Protein AF-A0A0Q7BES5-F1 (afdb_monomer_lite)

Secondary structure (DSSP, 8-state):
--HHHHHHHHHHHHHHHHHHHHHHHT---HHHHHHHHHHSTTSHHHHHHHHHHHHHHHHHHHHHHHHHHHHHHHHHHHHHHHHHHHHHHHHHHS------

Sequence (100 aa):
MTLEMLRGDVDAAAQKIGAAADGIGATEPGPHLAGVHGALPDSQSAGAAQSLTESWGTAVSDLTRDLGALRDQMIAAANHLEAEDEVVHTAFRRPMVGAQ

Structure (mmCIF, N/CA/C/O backbone):
data_AF-A0A0Q7BES5-F1
#
_entry.id   AF-A0A0Q7BES5-F1
#
loop_
_atom_site.group_PDB
_atom_site.id
_atom_site.type_symbol
_atom_site.label_atom_id
_atom_site.label_alt_id
_atom_site.label_comp_id
_atom_site.label_asym_id
_atom_site.label_entity_id
_atom_site.label_seq_id
_atom_site.pdbx_PDB_ins_code
_atom_site.Cartn_x
_atom_site.Cartn_y
_atom_site.Cartn_z
_atom_site.occupancy
_atom_site.B_iso_or_equiv
_atom_site.auth_seq_id
_atom_site.auth_comp_id
_atom_site.auth_asym_id
_atom_site.auth_atom_id
_atom_site.pdbx_PDB_model_num
ATOM 1 N N . MET A 1 1 ? 17.088 14.322 -18.971 1.00 56.91 1 MET A N 1
ATOM 2 C CA . MET A 1 1 ? 16.736 13.258 -18.013 1.00 56.91 1 MET A CA 1
ATOM 3 C C . MET A 1 1 ? 17.118 11.944 -18.664 1.00 56.91 1 MET A C 1
ATOM 5 O O . MET A 1 1 ? 16.698 11.730 -19.794 1.00 56.91 1 MET A O 1
ATOM 9 N N . THR A 1 2 ? 18.010 11.169 -18.049 1.00 74.69 2 THR A N 1
ATOM 10 C CA . THR A 1 2 ? 18.498 9.888 -18.597 1.00 74.69 2 THR A CA 1
ATOM 11 C C . THR A 1 2 ? 17.660 8.721 -18.062 1.00 74.69 2 THR A C 1
ATOM 13 O O . THR A 1 2 ? 16.960 8.884 -17.062 1.00 74.69 2 THR A O 1
ATOM 16 N N . LEU A 1 3 ? 17.724 7.549 -18.702 1.00 70.75 3 LEU A N 1
ATOM 17 C CA . LEU A 1 3 ? 17.051 6.333 -18.218 1.00 70.75 3 LEU A CA 1
ATOM 18 C C . LEU A 1 3 ? 17.544 5.906 -16.828 1.00 70.75 3 LEU A C 1
ATOM 20 O O . LEU A 1 3 ? 16.731 5.540 -15.985 1.00 70.75 3 LEU A O 1
ATOM 24 N N . GLU A 1 4 ? 18.840 6.063 -16.545 1.00 70.94 4 GLU A N 1
ATOM 25 C CA . GLU A 1 4 ? 19.391 5.863 -15.196 1.00 70.94 4 GLU A CA 1
ATOM 26 C C . GLU A 1 4 ? 18.759 6.804 -14.160 1.00 70.94 4 GLU A C 1
ATOM 28 O O . GLU A 1 4 ? 18.430 6.371 -13.057 1.00 70.94 4 GLU A O 1
ATOM 33 N N . MET A 1 5 ? 18.539 8.080 -14.509 1.00 73.25 5 MET A N 1
ATOM 34 C CA . MET A 1 5 ? 17.853 9.022 -13.616 1.00 73.25 5 MET A CA 1
ATOM 35 C C . MET A 1 5 ? 16.390 8.620 -13.395 1.00 73.25 5 MET A C 1
ATOM 37 O O . MET A 1 5 ? 15.930 8.634 -12.259 1.00 73.25 5 MET A O 1
ATOM 41 N N . LEU A 1 6 ? 15.675 8.208 -14.451 1.00 73.25 6 LEU A N 1
ATOM 42 C CA . LEU A 1 6 ? 14.287 7.742 -14.346 1.00 73.25 6 LEU A CA 1
ATOM 43 C C . LEU A 1 6 ? 14.172 6.492 -13.460 1.00 73.25 6 LEU A C 1
ATOM 45 O O . LEU A 1 6 ? 13.254 6.400 -12.650 1.00 73.25 6 LEU A O 1
ATOM 49 N N . ARG A 1 7 ? 15.112 5.548 -13.576 1.00 74.88 7 ARG A N 1
ATOM 50 C CA . ARG A 1 7 ? 15.171 4.360 -12.718 1.00 74.88 7 ARG A CA 1
ATOM 51 C C . ARG A 1 7 ? 15.425 4.730 -11.261 1.00 74.88 7 ARG A C 1
ATOM 53 O O . ARG A 1 7 ? 14.708 4.255 -10.388 1.00 74.88 7 ARG A O 1
ATOM 60 N N . GLY A 1 8 ? 16.385 5.621 -11.010 1.00 74.94 8 GLY A N 1
ATOM 61 C CA . GLY A 1 8 ? 16.642 6.141 -9.667 1.00 74.94 8 GLY A CA 1
ATOM 62 C C . GLY A 1 8 ? 15.407 6.805 -9.050 1.00 74.94 8 GLY A C 1
ATOM 63 O O . GLY A 1 8 ? 15.103 6.574 -7.879 1.00 74.94 8 GLY A O 1
ATOM 64 N N . ASP A 1 9 ? 14.651 7.567 -9.843 1.00 76.94 9 ASP A N 1
ATOM 65 C CA . ASP A 1 9 ? 13.401 8.198 -9.406 1.00 76.94 9 ASP A CA 1
ATOM 66 C C . ASP A 1 9 ? 12.299 7.164 -9.111 1.00 76.94 9 ASP A C 1
ATOM 68 O O . ASP A 1 9 ? 11.578 7.294 -8.117 1.00 76.94 9 ASP A O 1
ATOM 72 N N . VAL A 1 10 ? 12.187 6.113 -9.932 1.00 76.06 10 VAL A N 1
ATOM 73 C CA . VAL A 1 10 ? 11.242 5.003 -9.729 1.00 76.06 10 VAL A CA 1
ATOM 74 C C . VAL A 1 10 ? 11.581 4.203 -8.471 1.00 76.06 10 VAL A C 1
ATOM 76 O O . VAL A 1 10 ? 10.685 3.941 -7.669 1.00 76.06 10 VAL A O 1
ATOM 79 N N . ASP A 1 11 ? 12.853 3.880 -8.243 1.00 76.69 11 ASP A N 1
ATOM 80 C CA . ASP A 1 11 ? 13.300 3.168 -7.043 1.00 76.69 11 ASP A CA 1
ATOM 81 C C . ASP A 1 11 ? 13.064 4.009 -5.780 1.00 76.69 11 ASP A C 1
ATOM 83 O O . ASP A 1 11 ? 12.564 3.510 -4.767 1.00 76.69 11 ASP A O 1
ATOM 87 N N . ALA A 1 12 ? 13.341 5.314 -5.841 1.00 79.06 12 ALA A N 1
ATOM 88 C CA . ALA A 1 12 ? 13.060 6.232 -4.741 1.00 79.06 12 ALA A CA 1
ATOM 89 C C . ALA A 1 12 ? 11.552 6.354 -4.457 1.00 79.06 12 ALA A C 1
ATOM 91 O O . ALA A 1 12 ? 11.140 6.443 -3.296 1.00 79.06 12 ALA A O 1
ATOM 92 N N . ALA A 1 13 ? 10.711 6.352 -5.495 1.00 76.06 13 ALA A N 1
ATOM 93 C CA . ALA A 1 13 ? 9.258 6.348 -5.348 1.00 76.06 13 ALA A CA 1
ATOM 94 C C . ALA A 1 13 ? 8.757 5.028 -4.741 1.00 76.06 13 ALA A C 1
ATOM 96 O O . ALA A 1 13 ? 7.975 5.053 -3.791 1.00 76.06 13 ALA A O 1
ATOM 97 N N . ALA A 1 14 ? 9.267 3.892 -5.214 1.00 73.38 14 ALA A N 1
ATOM 98 C CA . ALA A 1 14 ? 8.981 2.561 -4.687 1.00 73.38 14 ALA A CA 1
ATOM 99 C C . ALA A 1 14 ? 9.330 2.438 -3.195 1.00 73.38 14 ALA A C 1
ATOM 101 O O . ALA A 1 14 ? 8.533 1.921 -2.410 1.00 73.38 14 ALA A O 1
ATOM 102 N N . GLN A 1 15 ? 10.484 2.967 -2.779 1.00 76.88 15 GLN A N 1
ATOM 103 C CA . GLN A 1 15 ? 10.892 3.001 -1.371 1.00 76.88 15 GLN A CA 1
ATOM 104 C C . GLN A 1 15 ? 9.961 3.868 -0.518 1.00 76.88 15 GLN A C 1
ATOM 106 O O . GLN A 1 15 ? 9.572 3.456 0.573 1.00 76.88 15 GLN A O 1
ATOM 111 N N . LYS A 1 16 ? 9.560 5.046 -1.013 1.00 82.25 16 LYS A N 1
ATOM 112 C CA . LYS A 1 16 ? 8.601 5.919 -0.315 1.00 82.25 16 LYS A CA 1
ATOM 113 C C . LYS A 1 16 ? 7.229 5.264 -0.173 1.00 82.25 16 LYS A C 1
ATOM 115 O O . LYS A 1 16 ? 6.611 5.395 0.878 1.00 82.25 16 LYS A O 1
ATOM 120 N N . ILE A 1 17 ? 6.776 4.549 -1.202 1.00 80.00 17 ILE A N 1
ATOM 121 C CA . ILE A 1 17 ? 5.524 3.783 -1.180 1.00 80.00 17 ILE A CA 1
ATOM 122 C C . ILE A 1 17 ? 5.605 2.652 -0.150 1.00 80.00 17 ILE A C 1
ATOM 124 O O . ILE A 1 17 ? 4.686 2.503 0.649 1.00 80.00 17 ILE A O 1
ATOM 128 N N . GLY A 1 18 ? 6.715 1.907 -0.115 1.00 75.62 18 GLY A N 1
ATOM 129 C CA . GLY A 1 18 ? 6.945 0.867 0.892 1.00 75.62 18 GLY A CA 1
ATOM 130 C C . GLY A 1 18 ? 6.936 1.425 2.316 1.00 75.62 18 GLY A C 1
ATOM 131 O O . GLY A 1 18 ? 6.178 0.956 3.155 1.00 75.62 18 GLY A O 1
ATOM 132 N N . ALA A 1 19 ? 7.685 2.502 2.562 1.00 77.81 19 ALA A N 1
ATOM 133 C CA . ALA A 1 19 ? 7.720 3.156 3.870 1.00 77.81 19 ALA A CA 1
ATOM 134 C C . ALA A 1 19 ? 6.349 3.717 4.295 1.00 77.81 19 ALA A C 1
ATOM 136 O O . ALA A 1 19 ? 5.998 3.676 5.474 1.00 77.81 19 ALA A O 1
ATOM 137 N N . ALA A 1 20 ? 5.557 4.229 3.347 1.00 73.38 20 ALA A N 1
ATOM 138 C CA . ALA A 1 20 ? 4.189 4.662 3.613 1.00 73.38 20 ALA A CA 1
ATOM 139 C C . ALA A 1 20 ? 3.273 3.476 3.958 1.00 73.38 20 ALA A C 1
ATOM 141 O O . ALA A 1 20 ? 2.483 3.583 4.893 1.00 73.38 20 ALA A O 1
ATOM 142 N N . ALA A 1 21 ? 3.403 2.347 3.255 1.00 73.38 21 ALA A N 1
ATOM 143 C CA . ALA A 1 21 ? 2.649 1.129 3.545 1.00 73.38 21 ALA A CA 1
ATOM 144 C C . ALA A 1 21 ? 2.972 0.578 4.944 1.00 73.38 21 ALA A C 1
ATOM 146 O O . ALA A 1 21 ? 2.053 0.249 5.693 1.00 73.38 21 ALA A O 1
ATOM 147 N N . ASP A 1 22 ? 4.250 0.557 5.327 1.00 73.25 22 ASP A N 1
ATOM 148 C CA . ASP A 1 22 ? 4.692 0.141 6.664 1.00 73.25 22 ASP A CA 1
ATOM 149 C C . ASP A 1 22 ? 4.158 1.086 7.753 1.00 73.25 22 ASP A C 1
ATOM 151 O O . ASP A 1 22 ? 3.683 0.646 8.802 1.00 73.25 22 ASP A O 1
ATOM 155 N N . GLY A 1 23 ? 4.173 2.398 7.488 1.00 74.12 23 GLY A N 1
ATOM 156 C CA . GLY A 1 23 ? 3.620 3.408 8.391 1.00 74.12 23 GLY A CA 1
ATOM 157 C C . GLY A 1 23 ? 2.109 3.277 8.601 1.00 74.12 23 GLY A C 1
ATOM 158 O O . GLY A 1 23 ? 1.629 3.491 9.712 1.00 74.12 23 GLY A O 1
ATOM 159 N N . ILE A 1 24 ? 1.362 2.891 7.563 1.00 69.69 24 ILE A N 1
ATOM 160 C CA . ILE A 1 24 ? -0.084 2.629 7.648 1.00 69.69 24 ILE A CA 1
ATOM 161 C C . ILE A 1 24 ? -0.361 1.291 8.347 1.00 69.69 24 ILE A C 1
ATOM 163 O O . ILE A 1 24 ? -1.300 1.189 9.129 1.00 69.69 24 ILE A O 1
ATOM 167 N N . GLY A 1 25 ? 0.475 0.272 8.138 1.00 63.78 25 GLY A N 1
ATOM 168 C CA . GLY A 1 25 ? 0.386 -0.978 8.899 1.00 63.78 25 GLY A CA 1
ATOM 169 C C . GLY A 1 25 ? 0.540 -0.763 10.410 1.00 63.78 25 GLY A C 1
ATOM 170 O O . GLY A 1 25 ? -0.070 -1.473 11.203 1.00 63.78 25 GLY A O 1
ATOM 171 N N . ALA A 1 26 ? 1.309 0.253 10.813 1.00 67.06 26 ALA A N 1
ATOM 172 C CA . ALA A 1 26 ? 1.516 0.613 12.212 1.00 67.06 26 ALA A CA 1
ATOM 173 C C . ALA A 1 26 ? 0.385 1.463 12.829 1.00 67.06 26 ALA A C 1
ATOM 175 O O . ALA A 1 26 ? 0.357 1.634 14.050 1.00 67.06 26 ALA A O 1
ATOM 176 N N . THR A 1 27 ? -0.554 2.000 12.039 1.00 66.62 27 THR A N 1
ATOM 177 C CA . THR A 1 27 ? -1.718 2.738 12.558 1.00 66.62 27 THR A CA 1
ATOM 178 C C . THR A 1 27 ? -2.861 1.778 12.896 1.00 66.62 27 THR A C 1
ATOM 180 O O . THR A 1 27 ? -3.920 1.773 12.272 1.00 66.62 27 THR A O 1
ATOM 183 N N . GLU A 1 28 ? -2.666 0.943 13.919 1.00 65.88 28 GLU A N 1
ATOM 184 C CA . GLU A 1 28 ? -3.741 0.107 14.460 1.00 65.88 28 GLU A CA 1
ATOM 185 C C . GLU A 1 28 ? -4.675 0.913 15.384 1.00 65.88 28 GLU A C 1
ATOM 187 O O . GLU A 1 28 ? -4.228 1.487 16.380 1.00 65.88 28 GLU A O 1
ATOM 192 N N . PRO A 1 29 ? -6.000 0.900 15.154 1.00 63.56 29 PRO A N 1
ATOM 193 C CA . PRO A 1 29 ? -6.977 1.447 16.089 1.00 63.56 29 PRO A CA 1
ATOM 194 C C . PRO A 1 29 ? -7.239 0.495 17.266 1.00 63.56 29 PRO A C 1
ATOM 196 O O . PRO A 1 29 ? -7.887 0.894 18.233 1.00 63.56 29 PRO A O 1
ATOM 199 N N . GLY A 1 30 ? -6.733 -0.745 17.204 1.00 65.69 30 GLY A N 1
ATOM 200 C CA . GLY A 1 30 ? -6.952 -1.820 18.176 1.00 65.69 30 GLY A CA 1
ATOM 201 C C . GLY A 1 30 ? -6.799 -1.400 19.644 1.00 65.69 30 GLY A C 1
ATOM 202 O O . GLY A 1 30 ? -7.725 -1.641 20.419 1.00 65.69 30 GLY A O 1
ATOM 203 N N . PRO A 1 31 ? -5.721 -0.700 20.050 1.00 65.75 31 PRO A N 1
ATOM 204 C CA . PRO A 1 31 ? -5.556 -0.239 21.431 1.00 65.75 31 PRO A CA 1
ATOM 205 C C . PRO A 1 31 ? -6.623 0.775 21.870 1.00 65.75 31 PRO A C 1
ATOM 207 O O . PRO A 1 31 ? -7.059 0.770 23.021 1.00 65.75 31 PRO A O 1
ATOM 210 N N . HIS A 1 32 ? -7.067 1.640 20.956 1.00 66.62 32 HIS A N 1
ATOM 211 C CA . HIS A 1 32 ? -8.068 2.669 21.236 1.00 66.62 32 HIS A CA 1
ATOM 212 C C . HIS A 1 32 ? -9.495 2.102 21.243 1.00 66.62 32 HIS A C 1
ATOM 214 O O . HIS A 1 32 ? -10.319 2.517 22.060 1.00 66.62 32 HIS A O 1
ATOM 220 N N . LEU A 1 33 ? -9.784 1.120 20.384 1.00 65.56 33 LEU A N 1
ATOM 221 C CA . LEU A 1 33 ? -11.095 0.468 20.286 1.00 65.56 33 LEU A CA 1
ATOM 222 C C . LEU A 1 33 ? -11.297 -0.623 21.348 1.00 65.56 33 LEU A C 1
ATOM 224 O O . LEU A 1 33 ? -12.413 -0.784 21.846 1.00 65.56 33 LEU A O 1
ATOM 228 N N . ALA A 1 34 ? -10.230 -1.292 21.794 1.00 67.12 34 ALA A N 1
ATOM 229 C CA . ALA A 1 34 ? -10.278 -2.213 22.933 1.00 67.12 34 ALA A CA 1
ATOM 230 C C . ALA A 1 34 ? -10.762 -1.520 24.221 1.00 67.12 34 ALA A C 1
ATOM 232 O O . ALA A 1 34 ? -11.486 -2.119 25.018 1.00 67.12 34 ALA A O 1
ATOM 233 N N . GLY A 1 35 ? -10.439 -0.231 24.395 1.00 65.12 35 GLY A N 1
ATOM 234 C CA . GLY A 1 35 ? -10.937 0.584 25.505 1.00 65.12 35 GLY A CA 1
ATOM 235 C C . GLY A 1 35 ? -12.458 0.772 25.494 1.00 65.12 35 GLY A C 1
ATOM 236 O O . GLY A 1 35 ? -13.073 0.805 26.556 1.00 65.12 35 GLY A O 1
ATOM 237 N N . VAL A 1 36 ? -13.085 0.827 24.312 1.00 68.06 36 VAL A N 1
ATOM 238 C CA . VAL A 1 36 ? -14.551 0.928 24.173 1.00 68.06 36 VAL A CA 1
ATOM 239 C C . VAL A 1 36 ? -15.223 -0.380 24.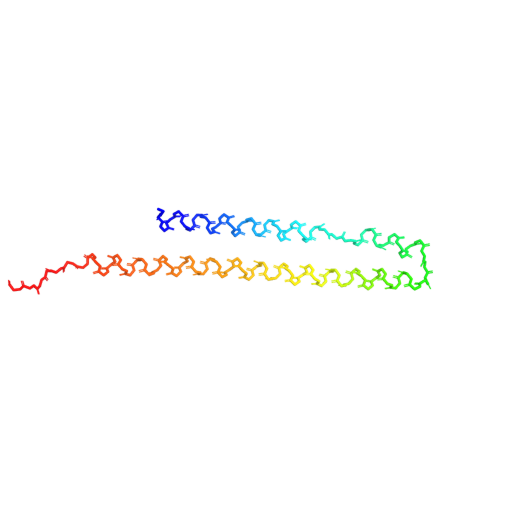581 1.00 68.06 36 VAL A C 1
ATOM 241 O O . VAL A 1 36 ? -16.218 -0.361 25.303 1.00 68.06 36 VAL A O 1
ATOM 244 N N . HIS A 1 37 ? -14.650 -1.514 24.171 1.00 64.88 37 HIS A N 1
ATOM 245 C CA . HIS A 1 37 ? -15.151 -2.834 24.549 1.00 64.88 37 HIS A CA 1
ATOM 246 C C . HIS A 1 37 ? -15.036 -3.071 26.063 1.00 64.88 37 HIS A C 1
ATOM 248 O O . HIS A 1 37 ? -15.982 -3.539 26.690 1.00 64.88 37 HIS A O 1
ATOM 254 N N . GLY A 1 38 ? -13.906 -2.686 26.668 1.00 66.69 38 GLY A N 1
ATOM 255 C CA . GLY A 1 38 ? -13.698 -2.796 28.114 1.00 66.69 38 GLY A CA 1
ATOM 256 C C . GLY A 1 38 ? -14.562 -1.841 28.946 1.00 66.69 38 GLY A C 1
ATOM 257 O O . GLY A 1 38 ? -14.964 -2.193 30.052 1.00 66.69 38 GLY A O 1
ATOM 258 N N . ALA A 1 39 ? -14.867 -0.646 28.430 1.00 73.94 39 ALA A N 1
ATOM 259 C CA . ALA A 1 39 ? -15.680 0.347 29.135 1.00 73.94 39 ALA A CA 1
ATOM 260 C C . ALA A 1 39 ? -17.190 0.067 29.066 1.00 73.94 39 ALA A C 1
ATOM 262 O O . ALA A 1 39 ? -17.919 0.469 29.972 1.00 73.94 39 ALA A O 1
ATOM 263 N N . LEU A 1 40 ? -17.670 -0.587 28.000 1.00 76.00 40 LEU A N 1
ATOM 264 C CA . LEU A 1 40 ? -19.095 -0.839 27.760 1.00 76.00 40 LEU A CA 1
ATOM 265 C C . LEU A 1 40 ? -19.359 -2.284 27.289 1.00 76.00 40 LEU A C 1
ATOM 267 O O . LEU A 1 40 ? -19.864 -2.472 26.172 1.00 76.00 40 LEU A O 1
ATOM 271 N N . PRO A 1 41 ? -19.045 -3.300 28.117 1.00 70.06 41 PRO A N 1
ATOM 272 C CA . PRO A 1 41 ? -19.330 -4.692 27.785 1.00 70.06 41 PRO A CA 1
ATOM 273 C C . PRO A 1 41 ? -20.833 -4.886 27.523 1.00 70.06 41 PRO A C 1
ATOM 275 O O . PRO A 1 41 ? -21.672 -4.228 28.138 1.00 70.06 41 PRO A O 1
ATOM 278 N N . ASP A 1 42 ? -21.162 -5.746 26.558 1.00 74.19 42 ASP A N 1
ATOM 279 C CA . ASP A 1 42 ? -22.533 -6.093 26.139 1.00 74.19 42 ASP A CA 1
ATOM 280 C C . ASP A 1 42 ? -23.372 -4.953 25.523 1.00 74.19 42 ASP A C 1
ATOM 282 O O . ASP A 1 42 ? -24.567 -5.111 25.258 1.00 74.19 42 ASP A O 1
ATOM 286 N N . SER A 1 43 ? -22.759 -3.802 25.231 1.00 81.25 43 SER A N 1
ATOM 287 C CA . SER A 1 43 ? -23.421 -2.713 24.508 1.00 81.25 43 SER A CA 1
ATOM 288 C C . SER A 1 43 ? -23.344 -2.894 22.987 1.00 81.25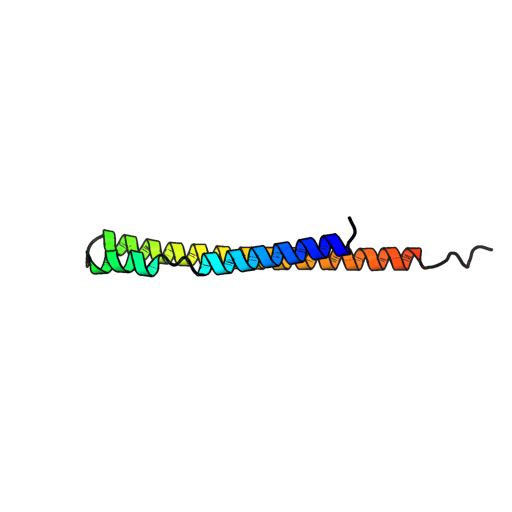 43 SER A C 1
ATOM 290 O O . SER A 1 43 ? -22.375 -3.431 22.447 1.00 81.25 43 SER A O 1
ATOM 292 N N . GLN A 1 44 ? -24.323 -2.347 22.257 1.00 78.81 44 GLN A N 1
ATOM 293 C CA . GLN A 1 44 ? -24.243 -2.263 20.789 1.00 78.81 44 GLN A CA 1
ATOM 294 C C . GLN A 1 44 ? -22.993 -1.497 20.323 1.00 78.81 44 GLN A C 1
ATOM 296 O O . GLN A 1 44 ? -22.422 -1.815 19.282 1.00 78.81 44 GLN A O 1
ATOM 301 N N . SER A 1 45 ? -22.531 -0.530 21.120 1.00 77.12 45 SER A N 1
ATOM 302 C CA . SER A 1 45 ? -21.309 0.232 20.861 1.00 77.12 45 SER A CA 1
ATOM 303 C C . SER A 1 45 ? -20.049 -0.638 20.903 1.00 77.12 45 SER A C 1
ATOM 305 O O . SER A 1 45 ? -19.138 -0.407 20.113 1.00 77.12 45 SER A O 1
ATOM 307 N N . ALA A 1 46 ? -19.997 -1.661 21.764 1.00 75.50 46 ALA A N 1
ATOM 308 C CA . ALA A 1 46 ? -18.883 -2.610 21.804 1.00 75.50 46 ALA A CA 1
ATOM 309 C C . ALA A 1 46 ? -18.841 -3.500 20.551 1.00 75.50 46 ALA A C 1
ATOM 311 O O . ALA A 1 46 ? -17.769 -3.698 19.979 1.00 75.50 46 ALA A O 1
ATOM 312 N N . GLY A 1 47 ? -20.001 -3.968 20.075 1.00 78.00 47 GLY A N 1
ATOM 313 C CA . GLY A 1 47 ? -20.101 -4.707 18.809 1.00 78.00 47 GLY A CA 1
ATOM 314 C C . GLY A 1 47 ? -19.759 -3.846 17.586 1.00 78.00 47 GLY A C 1
ATOM 315 O O . GLY A 1 47 ? -19.060 -4.296 16.675 1.00 78.00 47 GLY A O 1
ATOM 316 N N . ALA A 1 48 ? -20.180 -2.577 17.587 1.00 81.56 48 ALA A N 1
ATOM 317 C CA . ALA A 1 48 ? -19.819 -1.614 16.549 1.00 81.56 48 ALA A CA 1
ATOM 318 C C . ALA A 1 48 ? -18.308 -1.322 16.533 1.00 81.56 48 ALA A C 1
ATOM 320 O O . ALA A 1 48 ? -17.711 -1.288 15.461 1.00 81.56 48 ALA A O 1
ATOM 321 N N . ALA A 1 49 ? -17.674 -1.170 17.702 1.00 78.81 49 ALA A N 1
ATOM 322 C CA . ALA A 1 49 ? -16.229 -0.962 17.820 1.00 78.81 49 ALA A CA 1
ATOM 323 C C . ALA A 1 49 ? -15.420 -2.168 17.314 1.00 78.81 49 ALA A C 1
ATOM 325 O O . ALA A 1 49 ? -14.412 -1.990 16.625 1.00 78.81 49 ALA A O 1
ATOM 326 N N . GLN A 1 50 ? -15.882 -3.389 17.596 1.00 79.44 50 GLN A N 1
ATOM 327 C CA . GLN A 1 50 ? -15.276 -4.602 17.049 1.00 79.44 50 GLN A CA 1
ATOM 328 C C . GLN A 1 50 ? -15.398 -4.643 15.519 1.00 79.44 50 GLN A C 1
ATOM 330 O O . GLN A 1 50 ? -14.392 -4.800 14.831 1.00 79.44 50 GLN A O 1
ATOM 335 N N . SER A 1 51 ? -16.596 -4.392 14.985 1.00 83.69 51 SER A N 1
ATOM 336 C CA . SER A 1 51 ? -16.833 -4.350 13.532 1.00 83.69 51 SER A CA 1
ATOM 337 C C . SER A 1 51 ? -15.967 -3.289 12.837 1.00 83.69 51 SER A C 1
ATOM 339 O O . SER A 1 51 ? -15.445 -3.516 11.747 1.00 83.69 51 SER A O 1
ATOM 341 N N . LEU A 1 52 ? -15.766 -2.131 13.480 1.00 81.19 52 LEU A N 1
ATOM 342 C CA . LEU A 1 52 ? -14.875 -1.079 12.984 1.00 81.19 52 LEU A CA 1
ATOM 343 C C . LEU A 1 52 ? -13.412 -1.535 12.948 1.00 81.19 52 LEU A C 1
ATOM 345 O O . LEU A 1 52 ? -12.704 -1.232 11.992 1.00 81.19 52 LEU A O 1
ATOM 349 N N . THR A 1 53 ? -12.970 -2.263 13.978 1.00 80.31 53 THR A N 1
ATOM 350 C CA . THR A 1 53 ? -11.604 -2.804 14.062 1.00 80.31 53 THR A CA 1
ATOM 351 C C . THR A 1 53 ? -11.348 -3.792 12.926 1.00 80.31 53 THR A C 1
ATOM 353 O O . THR A 1 53 ? -10.338 -3.687 12.233 1.00 80.31 53 THR A O 1
ATOM 356 N N . GLU A 1 54 ? -12.285 -4.711 12.688 1.00 82.75 54 GLU A N 1
ATOM 357 C CA . GLU A 1 54 ? -12.200 -5.710 11.615 1.00 82.75 54 GLU A CA 1
ATOM 358 C C . GLU A 1 54 ? -12.221 -5.056 10.223 1.00 82.75 54 GLU A C 1
ATOM 360 O O . GLU A 1 54 ? -11.396 -5.377 9.360 1.00 82.75 54 GLU A O 1
ATOM 365 N N . SER A 1 55 ? -13.116 -4.081 10.015 1.00 83.75 55 SER A N 1
ATOM 366 C CA . SER A 1 55 ? -13.188 -3.321 8.762 1.00 83.75 55 SER A CA 1
ATOM 367 C C . SER A 1 55 ? -11.912 -2.520 8.505 1.00 83.75 55 SER A C 1
ATOM 369 O O . SER A 1 55 ? -11.466 -2.450 7.360 1.00 83.75 55 SER A O 1
ATOM 371 N N . TRP A 1 56 ? -11.324 -1.919 9.541 1.00 81.94 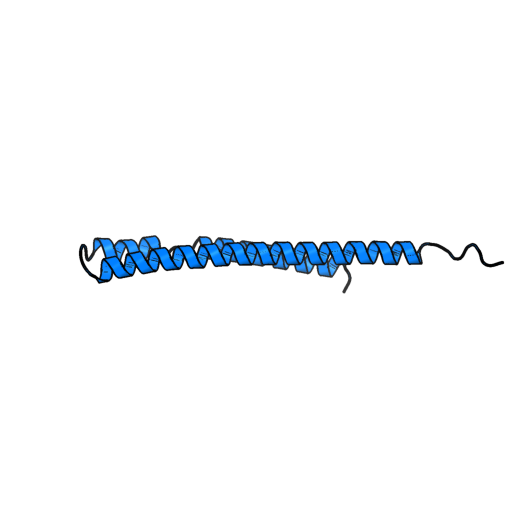56 TRP A N 1
ATOM 372 C CA . TRP A 1 56 ? -10.063 -1.194 9.422 1.00 81.94 56 TRP A CA 1
ATOM 373 C C . TRP A 1 56 ? -8.912 -2.129 9.063 1.00 81.94 56 TRP A C 1
ATOM 375 O O . TRP A 1 56 ? -8.178 -1.849 8.119 1.00 81.94 56 TRP A O 1
ATOM 385 N N . GLY A 1 57 ? -8.778 -3.255 9.772 1.00 82.06 57 GLY A N 1
ATOM 386 C CA . GLY A 1 57 ? -7.731 -4.241 9.497 1.00 82.06 57 GLY A CA 1
ATOM 387 C C . GLY A 1 57 ? -7.789 -4.756 8.058 1.00 82.06 57 GLY A C 1
ATOM 388 O O . GLY A 1 57 ? -6.764 -4.827 7.383 1.00 82.06 57 GLY A O 1
ATOM 389 N N . THR A 1 58 ? -8.999 -5.020 7.556 1.00 85.06 58 THR A N 1
ATOM 390 C CA . THR A 1 58 ? -9.216 -5.413 6.154 1.00 85.06 58 THR A CA 1
ATOM 391 C C . THR A 1 58 ? -8.784 -4.307 5.191 1.00 85.06 58 THR A C 1
ATOM 393 O O . THR A 1 58 ? -7.984 -4.556 4.293 1.00 85.06 58 THR A O 1
ATOM 396 N N . ALA A 1 59 ? -9.245 -3.070 5.410 1.00 84.00 59 ALA A N 1
ATOM 397 C CA . ALA A 1 59 ? -8.921 -1.939 4.542 1.00 84.00 59 ALA A CA 1
ATOM 398 C C . ALA A 1 59 ? -7.415 -1.634 4.500 1.00 84.00 59 ALA A C 1
ATOM 400 O O . ALA A 1 59 ? -6.874 -1.353 3.431 1.00 84.00 59 ALA A O 1
ATOM 401 N N . VAL A 1 60 ? -6.727 -1.715 5.643 1.00 82.31 60 VAL A N 1
ATOM 402 C CA . VAL A 1 60 ? -5.270 -1.547 5.712 1.00 82.31 60 VAL A CA 1
ATOM 403 C C . VAL A 1 60 ? -4.558 -2.680 4.983 1.00 82.31 60 VAL A C 1
ATOM 405 O O . VAL A 1 60 ? -3.657 -2.409 4.195 1.00 82.31 60 VAL A O 1
ATOM 408 N N . SER A 1 61 ? -4.977 -3.932 5.182 1.00 81.94 61 SER A N 1
ATOM 409 C CA . SER A 1 61 ? -4.356 -5.071 4.498 1.00 81.94 61 SER A CA 1
ATOM 410 C C . SER A 1 61 ? -4.506 -4.984 2.978 1.00 81.94 61 SER A C 1
ATOM 412 O O . SER A 1 61 ? -3.546 -5.268 2.256 1.00 81.94 61 SER A O 1
ATOM 414 N N . ASP A 1 62 ? -5.685 -4.600 2.488 1.00 86.25 62 ASP A N 1
ATOM 415 C CA . ASP A 1 62 ? -5.934 -4.411 1.057 1.00 86.25 62 ASP A CA 1
ATOM 416 C C . ASP A 1 62 ? -5.079 -3.267 0.503 1.00 86.25 62 ASP A C 1
ATOM 418 O O . ASP A 1 62 ? -4.413 -3.428 -0.520 1.00 86.25 62 ASP A O 1
ATOM 422 N N . LEU A 1 63 ? -5.007 -2.145 1.224 1.00 82.44 63 LEU A N 1
ATOM 423 C CA . LEU A 1 63 ? -4.178 -1.010 0.835 1.00 82.44 63 LEU A CA 1
ATOM 424 C C . LEU A 1 63 ? -2.691 -1.384 0.762 1.00 82.44 63 LEU A C 1
ATOM 426 O O . LEU A 1 63 ? -2.027 -1.057 -0.220 1.00 82.44 6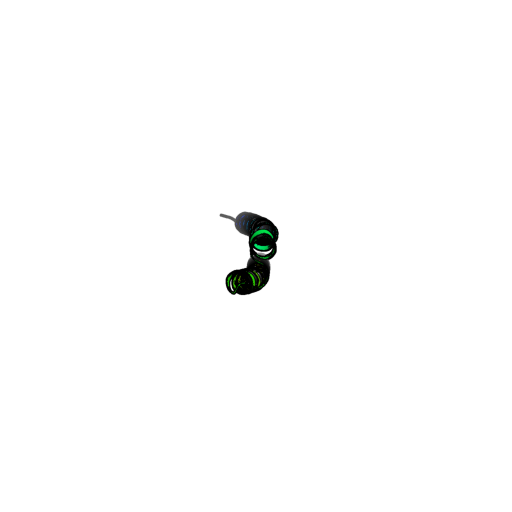3 LEU A O 1
ATOM 430 N N . THR A 1 64 ? -2.159 -2.105 1.751 1.00 80.94 64 THR A N 1
ATOM 431 C CA . THR A 1 64 ? -0.768 -2.580 1.733 1.00 80.94 64 THR A CA 1
ATOM 432 C C . THR A 1 64 ? -0.506 -3.500 0.541 1.00 80.94 64 THR A C 1
ATOM 434 O O . THR A 1 64 ? 0.533 -3.376 -0.114 1.00 80.94 64 THR A O 1
ATOM 437 N N . ARG A 1 65 ? -1.447 -4.395 0.211 1.00 84.50 65 ARG A N 1
ATOM 438 C CA . ARG A 1 65 ? -1.340 -5.269 -0.965 1.00 84.50 65 ARG A CA 1
ATOM 439 C C . ARG A 1 65 ? -1.286 -4.459 -2.259 1.00 84.50 65 ARG A C 1
ATOM 441 O O . ARG A 1 65 ? -0.423 -4.712 -3.099 1.00 84.50 65 ARG A O 1
ATOM 448 N N . ASP A 1 66 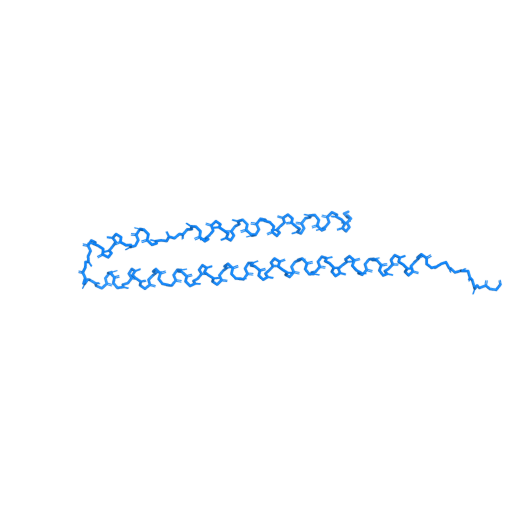? -2.182 -3.494 -2.411 1.00 86.44 66 ASP A N 1
ATOM 449 C CA . ASP A 1 66 ? -2.289 -2.684 -3.623 1.00 86.44 66 ASP A CA 1
ATOM 450 C C . ASP A 1 66 ? -1.057 -1.777 -3.804 1.00 86.44 66 ASP A C 1
ATOM 452 O O . ASP A 1 66 ? -0.544 -1.640 -4.917 1.00 86.44 66 ASP A O 1
ATOM 456 N N . LEU A 1 67 ? -0.506 -1.235 -2.712 1.00 80.50 67 LEU A N 1
ATOM 457 C CA . LEU A 1 67 ? 0.759 -0.490 -2.730 1.00 80.50 67 LEU A CA 1
ATOM 458 C C . LEU A 1 67 ? 1.947 -1.380 -3.126 1.00 80.50 67 LEU A C 1
ATOM 460 O O . LEU A 1 67 ? 2.803 -0.950 -3.903 1.00 80.50 67 LEU A O 1
ATOM 464 N N . GLY A 1 68 ? 1.988 -2.628 -2.649 1.00 81.06 68 GLY A N 1
ATOM 465 C CA . GLY A 1 68 ? 2.980 -3.617 -3.080 1.00 81.06 68 GLY A CA 1
ATOM 466 C C . GLY A 1 68 ? 2.880 -3.929 -4.576 1.00 81.06 68 GLY A C 1
ATOM 467 O O . GLY A 1 68 ? 3.887 -3.904 -5.281 1.00 81.06 68 GLY A O 1
ATOM 468 N N . ALA A 1 69 ? 1.663 -4.133 -5.084 1.00 85.88 69 ALA A N 1
ATOM 469 C CA . ALA A 1 69 ? 1.429 -4.372 -6.506 1.00 85.88 69 ALA A CA 1
ATOM 470 C C . ALA A 1 69 ? 1.845 -3.173 -7.374 1.00 85.88 69 ALA A C 1
ATOM 472 O O . ALA A 1 69 ? 2.478 -3.357 -8.414 1.00 85.88 69 ALA A O 1
ATOM 473 N N . LEU A 1 70 ? 1.538 -1.946 -6.941 1.00 83.44 70 LEU A N 1
ATOM 474 C CA . LEU A 1 70 ? 1.951 -0.726 -7.635 1.00 83.44 70 LEU A CA 1
ATOM 475 C C . LEU A 1 70 ? 3.477 -0.611 -7.704 1.00 83.44 70 LEU A C 1
ATOM 477 O O . LEU A 1 70 ? 4.028 -0.320 -8.766 1.00 83.44 70 LEU A O 1
ATOM 481 N N . ARG A 1 71 ? 4.166 -0.882 -6.591 1.00 79.88 71 ARG A N 1
ATOM 482 C CA . ARG A 1 71 ? 5.632 -0.898 -6.535 1.00 79.88 71 ARG A CA 1
ATOM 483 C C . ARG A 1 71 ? 6.216 -1.865 -7.563 1.00 79.88 71 ARG A C 1
ATOM 485 O O . ARG A 1 71 ? 7.095 -1.490 -8.336 1.00 79.88 71 ARG A O 1
ATOM 492 N N . ASP A 1 72 ? 5.714 -3.094 -7.588 1.00 83.00 72 ASP A N 1
ATOM 493 C CA . ASP A 1 72 ? 6.230 -4.137 -8.472 1.00 83.00 72 ASP A CA 1
ATOM 494 C C . ASP A 1 72 ? 5.960 -3.803 -9.952 1.00 83.00 72 ASP A C 1
ATOM 496 O O . ASP A 1 72 ? 6.823 -4.026 -10.803 1.00 83.00 72 ASP A O 1
ATOM 500 N N . GLN A 1 73 ? 4.815 -3.181 -10.262 1.00 85.81 73 GLN A N 1
ATOM 501 C CA . GLN A 1 73 ? 4.509 -2.671 -11.605 1.00 85.81 73 GLN A CA 1
ATOM 502 C C . GLN A 1 73 ? 5.464 -1.554 -12.039 1.00 85.81 73 GLN A C 1
ATOM 504 O O . GLN A 1 73 ? 5.921 -1.555 -13.182 1.00 85.81 73 GLN A O 1
ATOM 509 N N . MET A 1 74 ? 5.794 -0.619 -11.143 1.00 77.69 74 MET A N 1
ATOM 510 C CA . MET A 1 74 ? 6.744 0.456 -11.443 1.00 77.69 74 MET A CA 1
ATOM 511 C C . MET A 1 74 ? 8.143 -0.098 -11.742 1.00 77.69 74 MET A C 1
ATOM 513 O O . MET A 1 74 ? 8.764 0.310 -12.723 1.00 77.69 74 MET A O 1
ATOM 517 N N . ILE A 1 75 ? 8.610 -1.072 -10.954 1.00 81.75 75 ILE A N 1
ATOM 518 C CA . ILE A 1 75 ? 9.897 -1.748 -11.182 1.00 81.75 75 ILE A CA 1
ATOM 519 C C . ILE A 1 75 ? 9.883 -2.506 -12.516 1.00 81.75 75 ILE A C 1
ATOM 521 O O . ILE A 1 75 ? 10.829 -2.409 -13.297 1.00 81.75 75 ILE A O 1
ATOM 525 N N . ALA A 1 76 ? 8.804 -3.236 -12.811 1.00 83.56 76 ALA A N 1
ATOM 526 C CA . ALA A 1 76 ? 8.668 -3.962 -14.071 1.00 83.56 76 ALA A CA 1
ATOM 527 C C . ALA A 1 76 ? 8.692 -3.021 -15.287 1.00 83.56 76 ALA A C 1
ATOM 529 O O . ALA A 1 76 ? 9.372 -3.314 -16.270 1.00 83.56 76 ALA A O 1
ATOM 530 N N . ALA A 1 77 ? 8.006 -1.877 -15.209 1.00 79.81 77 ALA A N 1
ATOM 531 C CA . ALA A 1 77 ? 8.012 -0.866 -16.264 1.00 79.81 77 ALA A CA 1
ATOM 532 C C . ALA A 1 77 ? 9.407 -0.254 -16.471 1.00 79.81 77 ALA A C 1
ATOM 534 O O . ALA A 1 77 ? 9.838 -0.094 -17.612 1.00 79.81 77 ALA A O 1
ATOM 535 N N . ALA A 1 78 ? 10.140 0.032 -15.390 1.00 77.12 78 ALA A N 1
ATOM 536 C CA . ALA A 1 78 ? 11.511 0.534 -15.476 1.00 77.12 78 ALA A CA 1
ATOM 537 C C . ALA A 1 78 ? 12.459 -0.485 -16.133 1.00 77.12 78 ALA A C 1
ATOM 539 O O . ALA A 1 78 ? 13.203 -0.129 -17.046 1.00 77.12 78 ALA A O 1
ATOM 540 N N . ASN A 1 79 ? 12.380 -1.760 -15.734 1.00 81.44 79 ASN A N 1
ATOM 541 C CA . ASN A 1 79 ? 13.175 -2.835 -16.338 1.00 81.44 79 ASN A CA 1
ATOM 542 C C . ASN A 1 79 ? 12.838 -3.037 -17.825 1.00 81.44 79 ASN A C 1
ATOM 544 O O . ASN A 1 79 ? 13.722 -3.329 -18.627 1.00 81.44 79 ASN A O 1
ATOM 548 N N . HIS A 1 80 ? 11.565 -2.886 -18.206 1.00 82.88 80 HIS A N 1
ATOM 549 C CA . HIS A 1 80 ? 11.150 -2.995 -19.602 1.00 82.88 80 HIS A CA 1
ATOM 550 C C . HIS A 1 80 ? 11.742 -1.872 -20.463 1.00 82.88 80 HIS A C 1
ATOM 552 O O . HIS A 1 80 ? 12.296 -2.159 -21.521 1.00 82.88 80 HIS A O 1
ATOM 558 N N . LEU A 1 81 ? 11.701 -0.625 -19.981 1.00 79.50 81 LEU A N 1
ATOM 559 C CA . LEU A 1 81 ? 12.299 0.523 -20.672 1.00 79.50 81 LEU A CA 1
ATOM 560 C C . LEU A 1 81 ? 13.818 0.376 -20.846 1.00 79.50 81 LEU A C 1
ATOM 562 O O . LEU A 1 81 ? 14.351 0.736 -21.891 1.00 79.50 81 LEU A O 1
ATOM 566 N N . GLU A 1 82 ? 14.517 -0.169 -19.849 1.00 78.81 82 GLU A N 1
ATOM 567 C CA . GLU A 1 82 ? 15.961 -0.427 -19.931 1.00 78.81 82 GLU A CA 1
ATOM 568 C C . GLU A 1 82 ? 16.289 -1.512 -20.971 1.00 78.81 82 GLU A C 1
ATOM 570 O O . GLU A 1 82 ? 17.206 -1.348 -21.775 1.00 78.81 82 GLU A O 1
ATOM 575 N N . ALA A 1 83 ? 15.493 -2.584 -21.019 1.00 77.81 83 ALA A N 1
ATOM 576 C CA . ALA A 1 83 ? 15.646 -3.630 -22.028 1.00 77.81 83 ALA A CA 1
ATOM 577 C C . ALA A 1 83 ? 15.379 -3.110 -23.453 1.00 77.81 83 ALA A C 1
ATOM 579 O O . ALA A 1 83 ? 16.080 -3.490 -24.392 1.00 77.81 83 ALA A O 1
ATOM 580 N N . GLU A 1 84 ? 14.388 -2.232 -23.632 1.00 77.19 84 GLU A N 1
ATOM 581 C CA . GLU A 1 84 ? 14.132 -1.588 -24.925 1.00 77.19 84 GLU A CA 1
ATOM 582 C C . GLU A 1 84 ? 15.284 -0.667 -25.348 1.00 77.19 84 GLU A C 1
ATOM 584 O O . GLU A 1 84 ? 15.693 -0.700 -26.512 1.00 77.19 84 GLU A O 1
ATOM 589 N N . ASP A 1 85 ? 15.857 0.103 -24.421 1.00 73.12 85 ASP A N 1
ATOM 590 C CA . ASP A 1 85 ? 17.009 0.964 -24.708 1.00 73.12 85 ASP A CA 1
ATOM 591 C C . ASP A 1 85 ? 18.257 0.156 -25.082 1.00 73.12 85 ASP A C 1
ATOM 593 O O . ASP A 1 85 ? 18.955 0.502 -26.036 1.00 73.12 85 ASP A O 1
ATOM 597 N N . GLU A 1 86 ? 18.507 -0.980 -24.424 1.00 72.00 86 GLU A N 1
ATOM 598 C CA . GLU A 1 86 ? 19.604 -1.880 -24.794 1.00 72.00 86 GLU A CA 1
ATOM 599 C C . GLU A 1 86 ? 19.416 -2.457 -26.209 1.00 72.0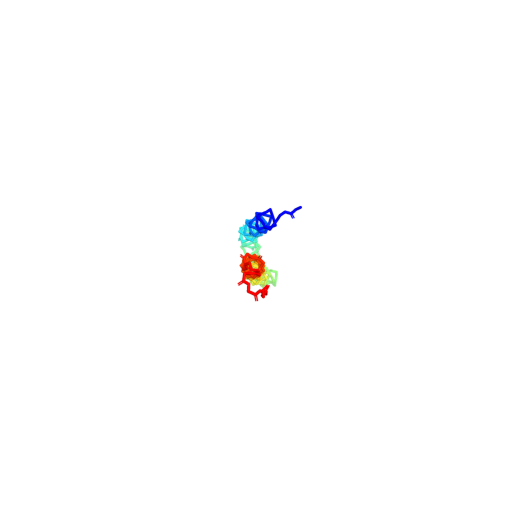0 86 GLU A C 1
ATOM 601 O O . GLU A 1 86 ? 20.369 -2.518 -26.998 1.00 72.00 86 GLU A O 1
ATOM 606 N N . VAL A 1 87 ? 18.184 -2.820 -26.585 1.00 71.81 87 VAL A N 1
ATOM 607 C CA . VAL A 1 87 ? 17.846 -3.273 -27.946 1.00 71.81 87 VAL A CA 1
ATOM 608 C C . VAL A 1 87 ? 18.060 -2.157 -28.972 1.00 71.81 87 VAL A C 1
ATOM 610 O O . VAL A 1 87 ? 18.658 -2.395 -30.025 1.00 71.81 87 VAL A O 1
ATOM 613 N N . VAL A 1 88 ? 17.631 -0.927 -28.683 1.00 69.81 88 VAL A N 1
ATOM 614 C CA . VAL A 1 88 ? 17.839 0.225 -29.576 1.00 69.81 88 VAL A CA 1
ATOM 615 C C . VAL A 1 88 ? 19.327 0.554 -29.697 1.00 69.81 88 VAL A C 1
ATOM 617 O O . VAL A 1 88 ? 19.836 0.728 -30.809 1.00 69.81 88 VAL A O 1
ATOM 620 N N . HIS A 1 89 ? 20.062 0.575 -28.585 1.00 65.75 89 HIS A N 1
ATOM 621 C CA . HIS A 1 89 ? 21.493 0.848 -28.584 1.00 65.75 89 HIS A CA 1
ATOM 622 C C . HIS A 1 89 ? 22.260 -0.229 -29.364 1.00 65.75 89 HIS A C 1
ATOM 624 O O . HIS A 1 89 ? 23.149 0.101 -30.158 1.00 65.75 89 HIS A O 1
ATOM 630 N N . THR A 1 90 ? 21.936 -1.510 -29.188 1.00 66.94 90 THR A N 1
ATOM 631 C CA . THR A 1 90 ? 22.575 -2.604 -29.937 1.00 66.94 90 THR A CA 1
ATOM 632 C C . THR A 1 90 ? 22.206 -2.589 -31.421 1.00 66.94 90 THR A C 1
ATOM 634 O O . THR A 1 90 ? 23.083 -2.822 -32.258 1.00 66.94 90 THR A O 1
ATOM 637 N N . ALA A 1 91 ? 20.968 -2.228 -31.774 1.00 66.81 91 ALA A N 1
ATOM 638 C CA . ALA A 1 91 ? 20.540 -2.044 -33.160 1.00 66.81 91 ALA A CA 1
ATOM 639 C C . ALA A 1 91 ? 21.298 -0.900 -33.857 1.00 66.81 91 ALA A C 1
ATOM 641 O O . ALA A 1 91 ? 21.761 -1.076 -34.983 1.00 66.81 91 ALA A O 1
ATOM 642 N N . PHE A 1 92 ? 21.506 0.232 -33.177 1.00 60.03 92 PHE A N 1
ATOM 643 C CA . PHE A 1 92 ? 22.263 1.374 -33.710 1.00 60.03 92 PHE A CA 1
ATOM 644 C C . PHE A 1 92 ? 23.791 1.200 -33.658 1.00 60.03 92 PHE A C 1
ATOM 646 O O . PHE A 1 92 ? 24.506 1.859 -34.412 1.00 60.03 92 PHE A O 1
ATOM 653 N N . ARG A 1 93 ? 24.320 0.311 -32.803 1.00 57.62 93 ARG A N 1
ATOM 654 C CA . ARG A 1 93 ? 25.761 -0.006 -32.736 1.00 57.62 93 ARG A CA 1
ATOM 655 C C . ARG A 1 93 ? 26.196 -0.992 -33.827 1.00 57.62 93 ARG A C 1
ATOM 657 O O . ARG A 1 93 ? 27.394 -1.158 -34.044 1.00 57.62 93 ARG A O 1
ATOM 664 N N . ARG A 1 94 ? 25.263 -1.640 -34.534 1.00 49.75 94 ARG A N 1
ATOM 665 C CA . ARG A 1 94 ? 25.572 -2.500 -35.683 1.00 49.75 94 ARG A CA 1
ATOM 666 C C . ARG A 1 94 ? 25.958 -1.596 -36.861 1.00 49.75 94 ARG A C 1
ATOM 668 O O . ARG A 1 94 ? 25.089 -0.917 -37.405 1.00 49.75 94 ARG A O 1
ATOM 675 N N . PRO A 1 95 ? 27.241 -1.515 -37.249 1.00 48.00 95 PRO A N 1
ATOM 676 C CA . PRO A 1 95 ? 27.622 -0.592 -38.296 1.00 48.00 95 PRO A CA 1
ATOM 677 C C . PRO A 1 95 ? 27.059 -1.103 -39.626 1.00 48.00 95 PRO A C 1
ATOM 679 O O . PRO A 1 95 ? 27.056 -2.310 -39.886 1.00 48.00 95 PRO A O 1
ATOM 682 N N . MET A 1 96 ? 26.624 -0.183 -40.488 1.00 52.69 96 MET A N 1
ATOM 683 C CA . MET A 1 96 ? 26.477 -0.433 -41.923 1.00 52.69 96 MET A CA 1
ATOM 684 C C . MET A 1 96 ? 27.862 -0.714 -42.541 1.00 52.69 96 MET A C 1
ATOM 686 O O . MET A 1 96 ? 28.365 0.059 -43.346 1.00 52.69 96 MET A O 1
ATOM 690 N N . VAL A 1 97 ? 28.522 -1.806 -42.146 1.00 56.34 97 VAL A N 1
ATOM 691 C CA . VAL A 1 97 ? 29.652 -2.382 -42.884 1.00 56.34 97 VAL A CA 1
ATOM 692 C C . VAL A 1 97 ? 29.050 -3.436 -43.794 1.00 56.34 97 VAL A C 1
ATOM 694 O O . VAL A 1 97 ? 28.939 -4.605 -43.438 1.00 56.34 97 VAL A O 1
ATOM 697 N N . GLY A 1 98 ? 28.560 -2.986 -44.943 1.00 52.94 98 GLY A N 1
ATOM 698 C CA . GLY A 1 98 ? 27.950 -3.881 -45.918 1.00 52.94 98 GLY A CA 1
ATOM 699 C C . GLY A 1 98 ? 27.066 -3.195 -46.948 1.00 52.94 98 GLY A C 1
ATOM 700 O O . GLY A 1 98 ? 26.022 -3.737 -47.287 1.00 52.94 98 GLY A O 1
ATOM 701 N N . ALA A 1 99 ? 27.450 -2.019 -47.439 1.00 49.78 99 ALA A N 1
ATOM 702 C CA . ALA A 1 99 ? 26.897 -1.476 -48.673 1.00 49.78 99 ALA A CA 1
ATOM 703 C C . ALA A 1 99 ? 28.063 -1.087 -49.590 1.00 49.78 99 ALA A C 1
ATOM 705 O O . ALA A 1 99 ? 28.585 0.013 -49.475 1.00 49.78 99 ALA A O 1
ATOM 706 N N . GLN A 1 100 ? 28.429 -2.072 -50.420 1.00 43.78 100 GLN A N 1
ATOM 707 C CA . GLN A 1 100 ? 29.053 -2.002 -51.753 1.00 43.78 100 GLN A CA 1
ATOM 708 C C . GLN A 1 100 ? 30.404 -1.295 -51.914 1.00 43.78 100 GLN A C 1
ATOM 710 O O . GLN A 1 100 ? 30.486 -0.061 -51.768 1.00 43.78 100 GLN A O 1
#

pLDDT: mean 73.75, std 9.32, range [43.78, 86.44]

Radius of gyration: 24.88 Å; chains: 1; bounding box: 54×19×81 Å

Foldseek 3Di:
DDLVVLLVVLVVVLVVLLVVLVVLVPPQCVVVLVVQCVVDPPDPSNVVSVVVNVVSVVVSVVSSVVSVVVSVVSNVVSVVVVVVVVVVVVVVPPDPPDDD